Protein AF-A0A7V7GP84-F1 (afdb_monomer)

Structure (mmCIF, N/CA/C/O backbone):
data_AF-A0A7V7GP84-F1
#
_entry.id   AF-A0A7V7GP84-F1
#
loop_
_atom_site.group_PDB
_atom_site.id
_atom_site.type_symbol
_atom_site.label_atom_id
_atom_site.label_alt_id
_atom_site.label_comp_id
_atom_site.label_asym_id
_atom_site.label_entity_id
_atom_site.label_seq_id
_atom_site.pdbx_PDB_ins_code
_atom_site.Cartn_x
_atom_site.Cartn_y
_atom_site.Cartn_z
_atom_site.occupancy
_atom_site.B_iso_or_equiv
_atom_site.auth_seq_id
_atom_site.auth_comp_id
_atom_site.auth_asym_id
_atom_site.auth_atom_id
_atom_site.pdbx_PDB_model_num
ATOM 1 N N . MET A 1 1 ? -11.870 -0.610 -5.790 1.00 37.56 1 MET A N 1
ATOM 2 C CA . MET A 1 1 ? -11.406 0.752 -6.149 1.00 37.56 1 MET A CA 1
ATOM 3 C C . MET A 1 1 ? -10.351 0.604 -7.224 1.00 37.56 1 MET A C 1
ATOM 5 O O . MET A 1 1 ? -9.511 -0.264 -7.059 1.00 37.56 1 MET A O 1
ATOM 9 N N . PHE A 1 2 ? -10.370 1.408 -8.287 1.00 47.56 2 PHE A N 1
ATOM 10 C CA . PHE A 1 2 ? -9.376 1.317 -9.361 1.00 47.56 2 PHE A CA 1
ATOM 11 C C . PHE A 1 2 ? -8.611 2.639 -9.465 1.00 47.56 2 PHE A C 1
ATOM 13 O O . PHE A 1 2 ? -9.226 3.694 -9.599 1.00 47.56 2 PHE A O 1
ATOM 20 N N . GLY A 1 3 ? -7.285 2.585 -9.407 1.00 45.88 3 GLY A N 1
ATOM 21 C CA . GLY A 1 3 ? -6.389 3.701 -9.716 1.00 45.88 3 GLY A CA 1
ATOM 22 C C . GLY A 1 3 ? -5.357 3.262 -10.756 1.00 45.88 3 GLY A C 1
ATOM 23 O O . GLY A 1 3 ? -5.016 2.084 -10.839 1.00 45.88 3 GLY A O 1
ATOM 24 N N . SER A 1 4 ? -4.887 4.196 -11.579 1.00 48.25 4 SER A N 1
ATOM 25 C CA . SER A 1 4 ? -3.946 3.923 -12.671 1.00 48.25 4 SER A CA 1
ATOM 26 C C . SER A 1 4 ? -2.536 4.371 -12.292 1.00 48.25 4 SER A C 1
ATOM 28 O O . SER A 1 4 ? -2.354 5.468 -11.768 1.00 48.25 4 SER A O 1
ATOM 30 N N . TYR A 1 5 ? -1.533 3.539 -12.575 1.00 56.59 5 TYR A N 1
ATOM 31 C CA . TYR A 1 5 ? -0.130 3.808 -12.261 1.00 56.59 5 TYR A CA 1
ATOM 32 C C . TYR A 1 5 ? 0.768 3.571 -13.484 1.00 56.59 5 TYR A C 1
ATOM 34 O O . TYR A 1 5 ? 0.559 2.636 -14.255 1.00 56.59 5 TYR A O 1
ATOM 42 N N . THR A 1 6 ? 1.787 4.413 -13.660 1.00 52.31 6 THR A N 1
ATOM 43 C CA . THR A 1 6 ? 2.786 4.327 -14.739 1.00 52.31 6 THR A CA 1
ATOM 44 C C . THR A 1 6 ? 4.127 3.892 -14.152 1.00 52.31 6 THR A C 1
ATOM 46 O O . THR A 1 6 ? 4.969 4.709 -13.798 1.00 52.31 6 THR A O 1
ATOM 49 N N . GLY A 1 7 ? 4.304 2.589 -13.979 1.00 61.72 7 GLY A N 1
ATOM 50 C CA . GLY A 1 7 ? 5.528 1.963 -13.472 1.00 61.72 7 GLY A CA 1
ATOM 51 C C . GLY A 1 7 ? 5.281 0.469 -13.310 1.00 61.72 7 GLY A C 1
ATOM 52 O O . GLY A 1 7 ? 4.132 0.073 -13.215 1.00 61.72 7 GLY A O 1
ATOM 53 N N . ASN A 1 8 ? 6.294 -0.395 -13.301 1.00 78.06 8 ASN A N 1
ATOM 54 C CA . ASN A 1 8 ? 6.071 -1.833 -13.089 1.00 78.06 8 ASN A CA 1
ATOM 55 C C . ASN A 1 8 ? 5.797 -2.132 -11.601 1.00 78.06 8 ASN A C 1
ATOM 57 O O . ASN A 1 8 ? 6.604 -2.805 -10.961 1.00 78.06 8 ASN A O 1
ATOM 61 N N . ILE A 1 9 ? 4.689 -1.627 -11.040 1.00 85.44 9 ILE A N 1
ATOM 62 C CA . ILE A 1 9 ? 4.262 -2.020 -9.692 1.00 85.44 9 ILE A CA 1
ATOM 63 C C . ILE A 1 9 ? 4.060 -3.533 -9.685 1.00 85.44 9 ILE A C 1
ATOM 65 O O . ILE A 1 9 ? 3.399 -4.093 -10.564 1.00 85.44 9 ILE A O 1
ATOM 69 N N . LYS A 1 10 ? 4.672 -4.187 -8.702 1.00 87.50 10 LYS A N 1
ATOM 70 C CA . LYS A 1 10 ? 4.505 -5.616 -8.429 1.00 87.50 10 LYS A CA 1
ATOM 71 C C . LYS A 1 10 ? 3.624 -5.866 -7.222 1.00 87.50 10 LYS A C 1
ATOM 73 O O . LYS A 1 10 ? 2.949 -6.886 -7.184 1.00 87.50 10 LYS A O 1
ATOM 78 N N . PHE A 1 11 ? 3.639 -4.949 -6.267 1.00 88.69 11 PHE A N 1
ATOM 79 C CA . PHE A 1 11 ? 2.830 -5.010 -5.064 1.00 88.69 11 PHE A CA 1
ATOM 80 C C . PHE A 1 11 ? 2.721 -3.617 -4.450 1.00 88.69 11 PHE A C 1
ATOM 82 O O . PHE A 1 11 ? 3.469 -2.700 -4.792 1.00 88.69 11 PHE A O 1
ATOM 89 N N . ALA A 1 12 ? 1.797 -3.467 -3.517 1.00 91.62 12 ALA A N 1
ATOM 90 C CA . ALA A 1 12 ? 1.601 -2.251 -2.761 1.00 91.62 12 ALA A CA 1
ATOM 91 C C . ALA A 1 12 ? 1.694 -2.507 -1.265 1.00 91.62 12 ALA A C 1
ATOM 93 O O . ALA A 1 12 ? 1.587 -3.644 -0.797 1.00 91.62 12 ALA A O 1
ATOM 94 N N . ARG A 1 13 ? 1.853 -1.425 -0.507 1.00 93.25 13 ARG A N 1
ATOM 95 C CA . ARG A 1 13 ? 1.596 -1.416 0.927 1.00 93.25 13 ARG A CA 1
ATOM 96 C C . ARG A 1 13 ? 0.513 -0.401 1.228 1.00 93.25 13 ARG A C 1
ATOM 98 O O . ARG A 1 13 ? 0.652 0.778 0.901 1.00 93.25 13 ARG A O 1
ATOM 105 N N . ALA A 1 14 ? -0.540 -0.862 1.887 1.00 92.88 14 ALA A N 1
ATOM 1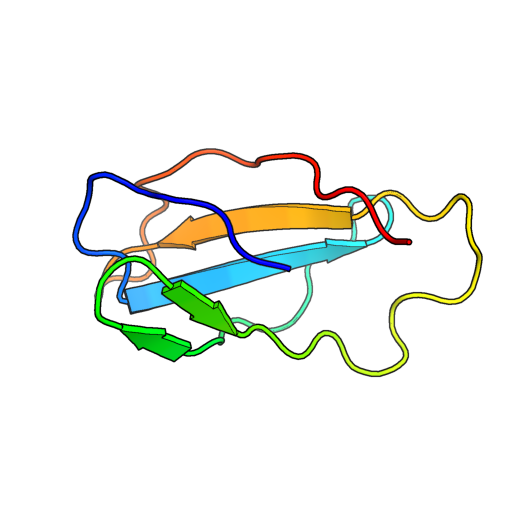06 C CA . ALA A 1 14 ? -1.550 0.033 2.414 1.00 92.88 14 ALA A CA 1
ATOM 107 C C . ALA A 1 14 ? -1.173 0.547 3.809 1.00 92.88 14 ALA A C 1
ATOM 109 O O . ALA A 1 14 ? -0.422 -0.085 4.556 1.00 92.88 14 ALA A O 1
ATOM 110 N N . TYR A 1 15 ? -1.731 1.694 4.161 1.00 94.25 15 TYR A N 1
ATOM 111 C CA . TYR A 1 15 ? -1.604 2.338 5.455 1.00 94.25 15 TYR A CA 1
ATOM 112 C C . TYR A 1 15 ? -2.997 2.745 5.911 1.00 94.25 15 TYR A C 1
ATOM 114 O O . TYR A 1 15 ? -3.697 3.421 5.164 1.00 94.25 15 TYR A O 1
ATOM 122 N N . VAL A 1 16 ? -3.387 2.351 7.120 1.00 93.94 16 VAL A N 1
ATOM 123 C CA . VAL A 1 16 ? -4.649 2.779 7.738 1.00 93.94 16 VAL A CA 1
ATOM 124 C C . VAL A 1 16 ? -4.302 3.652 8.931 1.00 93.94 16 VAL A C 1
ATOM 126 O O . VAL A 1 16 ? -3.591 3.204 9.827 1.00 93.94 16 VAL A O 1
ATOM 129 N N . ASN A 1 17 ? -4.723 4.916 8.916 1.00 94.50 17 ASN A N 1
ATOM 130 C CA . ASN A 1 17 ? -4.360 5.920 9.923 1.00 94.50 17 ASN A CA 1
ATOM 131 C C . ASN A 1 17 ? -2.838 6.000 10.164 1.00 94.50 17 ASN A C 1
ATOM 133 O O . ASN A 1 17 ? -2.367 6.124 11.292 1.00 94.50 17 ASN A O 1
ATOM 137 N N . GLY A 1 18 ? -2.050 5.862 9.091 1.00 94.31 18 GLY A N 1
ATOM 138 C CA . GLY A 1 18 ? -0.584 5.844 9.138 1.00 94.31 18 GLY A CA 1
ATOM 139 C C . GLY A 1 1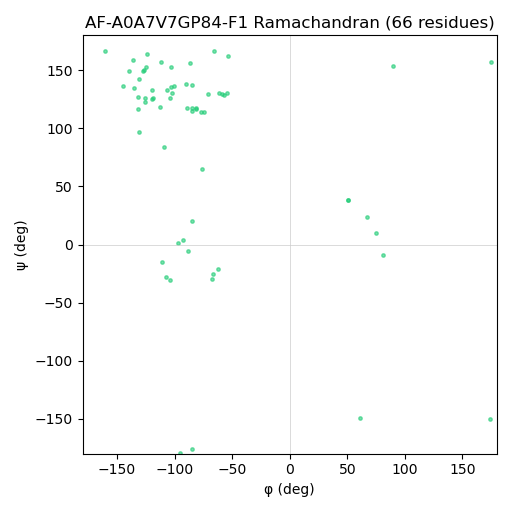8 ? 0.046 4.502 9.538 1.00 94.31 18 GLY A C 1
ATOM 140 O O . GLY A 1 18 ? 1.257 4.337 9.377 1.00 94.31 18 GLY A O 1
ATOM 141 N N . VAL A 1 19 ? -0.740 3.516 9.983 1.00 94.56 19 VAL A N 1
ATOM 142 C CA . VAL A 1 19 ? -0.256 2.177 10.354 1.00 94.56 19 VAL A CA 1
ATOM 143 C C . VAL A 1 19 ? -0.078 1.316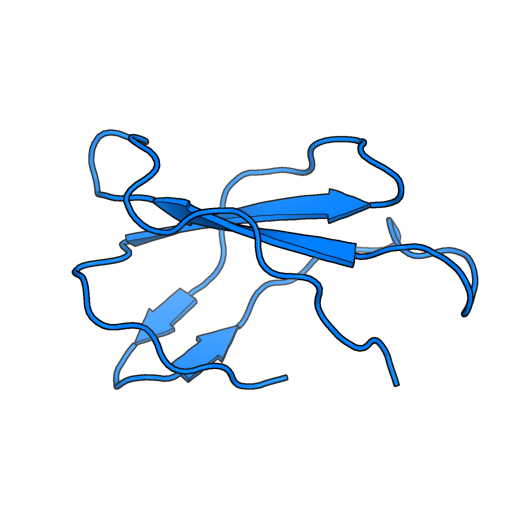 9.109 1.00 94.56 19 VAL A C 1
ATOM 145 O O . VAL A 1 19 ? -1.042 1.016 8.401 1.00 94.56 19 VAL A O 1
ATOM 148 N N . ALA A 1 20 ? 1.164 0.896 8.863 1.00 93.50 20 ALA A N 1
ATOM 149 C CA . ALA A 1 20 ? 1.523 0.018 7.756 1.00 93.50 20 ALA A CA 1
ATOM 150 C C . ALA A 1 20 ? 0.817 -1.340 7.854 1.00 93.50 20 ALA A C 1
ATOM 152 O O . ALA A 1 20 ? 0.882 -2.009 8.884 1.00 93.50 20 ALA A O 1
ATOM 153 N N . GLN A 1 21 ? 0.199 -1.753 6.754 1.00 93.38 21 GLN A N 1
ATOM 154 C CA . GLN A 1 21 ? -0.384 -3.078 6.581 1.00 93.38 21 GLN A CA 1
ATOM 155 C C . GLN A 1 21 ? 0.607 -4.012 5.869 1.00 93.38 21 GLN A C 1
ATOM 157 O O . GLN A 1 21 ? 1.738 -3.626 5.547 1.00 93.38 21 GLN A O 1
ATOM 162 N N . ALA A 1 22 ? 0.188 -5.260 5.639 1.00 90.12 22 ALA A N 1
ATOM 163 C CA . ALA A 1 22 ? 0.960 -6.229 4.865 1.00 90.12 22 ALA A CA 1
ATOM 164 C C . ALA A 1 22 ? 1.354 -5.674 3.481 1.00 90.12 22 ALA A C 1
ATOM 166 O O . ALA A 1 22 ? 0.809 -4.687 3.006 1.00 90.12 22 ALA A O 1
ATOM 167 N N . ILE A 1 23 ? 2.338 -6.284 2.826 1.00 90.44 23 ILE A N 1
ATOM 168 C CA . ILE A 1 23 ? 2.583 -6.012 1.405 1.00 90.44 23 ILE A CA 1
ATOM 169 C C . ILE A 1 23 ? 1.759 -7.008 0.598 1.00 90.44 23 ILE A C 1
ATOM 171 O O . ILE A 1 23 ? 1.730 -8.190 0.940 1.00 90.44 23 ILE A O 1
ATOM 175 N N . GLY A 1 24 ? 1.128 -6.551 -0.478 1.00 89.19 24 GLY A N 1
ATOM 176 C CA . GLY A 1 24 ? 0.386 -7.434 -1.364 1.00 89.19 24 GLY A CA 1
ATOM 177 C C . GLY A 1 24 ? -0.381 -6.693 -2.445 1.00 89.19 24 GLY A C 1
ATOM 178 O O . GLY A 1 24 ? 0.017 -5.615 -2.888 1.00 89.19 24 GLY A O 1
ATOM 179 N N . GLY A 1 25 ? -1.494 -7.297 -2.842 1.00 85.25 25 GLY A N 1
ATOM 180 C CA . GLY A 1 25 ? -2.333 -6.846 -3.940 1.00 85.25 25 GLY A CA 1
ATOM 181 C C . GLY A 1 25 ? -1.916 -7.436 -5.282 1.00 85.25 25 GLY A C 1
ATOM 182 O O . GLY A 1 25 ? -0.763 -7.814 -5.493 1.00 85.25 25 GLY A O 1
ATOM 183 N N . GLU A 1 26 ? -2.883 -7.527 -6.181 1.00 83.06 26 GLU A N 1
ATOM 184 C CA . GLU A 1 26 ? -2.677 -7.930 -7.563 1.00 83.06 26 GLU A CA 1
ATOM 185 C C . GLU A 1 26 ? -2.645 -6.685 -8.444 1.00 83.06 26 GLU A C 1
ATOM 187 O O . GLU A 1 26 ? -3.452 -5.778 -8.268 1.00 83.06 26 GLU A O 1
ATOM 192 N N . PHE A 1 27 ? -1.693 -6.638 -9.371 1.00 81.94 27 PHE A N 1
ATOM 193 C CA . PHE A 1 27 ? -1.406 -5.485 -10.216 1.00 81.94 27 PHE A CA 1
ATOM 194 C C . PHE A 1 27 ? -1.329 -5.958 -11.667 1.00 81.94 27 PHE A C 1
ATOM 196 O O . PHE A 1 27 ? -0.310 -6.498 -12.106 1.00 81.94 27 PHE A O 1
ATOM 203 N N . SER A 1 28 ? -2.428 -5.812 -12.409 1.00 75.75 28 SER A N 1
ATOM 204 C CA . SER A 1 28 ? -2.560 -6.356 -13.761 1.00 75.75 28 SER A CA 1
ATOM 205 C C . SER A 1 28 ? -3.390 -5.440 -14.664 1.00 75.75 28 SER A C 1
ATOM 207 O O . SER A 1 28 ? -4.415 -4.888 -14.273 1.00 75.75 28 SER A O 1
ATOM 209 N N . LEU A 1 29 ? -2.917 -5.241 -15.902 1.00 69.12 29 LEU A N 1
ATOM 210 C CA . LEU A 1 29 ? -3.625 -4.505 -16.966 1.00 69.12 29 LEU A CA 1
ATOM 211 C C . LEU A 1 29 ? -4.155 -3.112 -16.550 1.00 69.12 29 LEU A C 1
ATOM 213 O O . LEU A 1 29 ? -5.248 -2.708 -16.942 1.00 69.12 29 LEU A O 1
ATOM 217 N N . GLY A 1 30 ? -3.386 -2.371 -15.744 1.00 68.69 30 GLY A N 1
ATOM 218 C CA . GLY A 1 30 ? -3.762 -1.029 -15.277 1.00 68.69 30 GLY A CA 1
ATOM 219 C C . GLY A 1 30 ? -4.840 -1.011 -14.187 1.00 68.69 30 GLY A C 1
ATOM 220 O O . GLY A 1 30 ? -5.347 0.059 -13.854 1.00 68.69 30 GLY A O 1
ATOM 221 N N . ARG A 1 31 ? -5.184 -2.177 -13.633 1.00 72.88 31 ARG A N 1
ATOM 222 C CA . ARG A 1 31 ? -6.034 -2.342 -12.455 1.00 72.88 31 ARG A CA 1
ATOM 223 C C . ARG A 1 31 ? -5.204 -2.880 -11.303 1.00 72.88 31 ARG A C 1
ATOM 225 O O . ARG A 1 31 ? -4.157 -3.502 -11.504 1.00 72.88 31 ARG A O 1
ATOM 232 N N . TYR A 1 32 ? -5.698 -2.639 -10.100 1.00 78.19 32 TYR A N 1
ATOM 233 C CA . TYR A 1 32 ? -5.195 -3.311 -8.925 1.00 78.19 32 TYR A CA 1
ATOM 234 C C . TYR A 1 32 ? -6.336 -3.694 -8.002 1.00 78.19 32 TYR A C 1
ATOM 236 O O . TYR A 1 32 ? -7.332 -2.975 -7.911 1.00 78.19 32 TYR A O 1
ATOM 244 N N . ASP A 1 33 ? -6.136 -4.793 -7.292 1.00 81.62 33 ASP A N 1
ATOM 245 C CA . ASP A 1 33 ? -6.985 -5.212 -6.191 1.00 81.62 33 ASP A CA 1
ATOM 246 C C . ASP A 1 33 ? -6.107 -5.434 -4.969 1.00 81.62 33 ASP A C 1
ATOM 248 O O . ASP A 1 33 ? -5.108 -6.150 -5.011 1.00 81.62 33 ASP A O 1
ATOM 252 N N . TYR A 1 34 ? -6.464 -4.778 -3.870 1.00 82.88 34 TYR A N 1
ATOM 253 C CA . TYR A 1 34 ? -5.731 -4.863 -2.619 1.00 82.88 34 TYR A CA 1
ATOM 254 C C . TYR A 1 34 ? -6.714 -5.131 -1.485 1.00 82.88 34 TYR A C 1
ATOM 256 O O . TYR A 1 34 ? -7.578 -4.306 -1.185 1.00 82.88 34 TYR A O 1
ATOM 264 N N . TYR A 1 35 ? -6.567 -6.286 -0.841 1.00 84.12 35 TYR A N 1
ATOM 265 C CA . TYR A 1 35 ? -7.373 -6.655 0.314 1.00 84.12 35 TYR A CA 1
ATOM 266 C C . TYR A 1 35 ? -6.709 -6.159 1.600 1.00 84.12 35 TYR A C 1
ATOM 268 O O . TYR A 1 35 ? -5.603 -6.575 1.940 1.00 84.12 35 TYR A O 1
ATOM 276 N N . ILE A 1 36 ? -7.390 -5.264 2.317 1.00 82.94 36 ILE A N 1
ATOM 277 C CA . ILE A 1 36 ? -6.884 -4.645 3.552 1.00 82.94 36 ILE A CA 1
ATOM 278 C C . ILE A 1 36 ? -7.401 -5.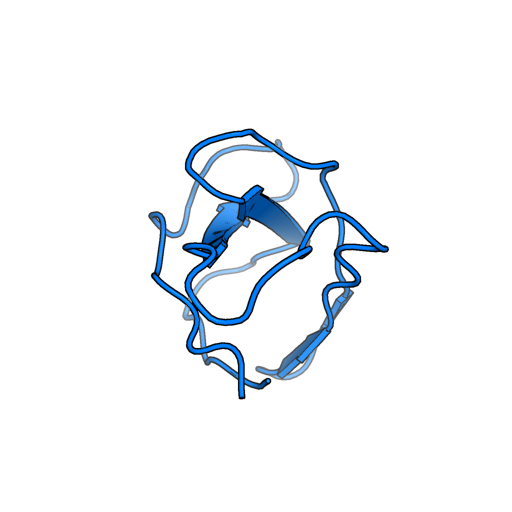340 4.825 1.00 82.94 36 ILE A C 1
ATOM 280 O O . ILE A 1 36 ? -7.066 -4.930 5.935 1.00 82.94 36 ILE A O 1
ATOM 284 N N . GLY A 1 37 ? -8.203 -6.401 4.671 1.00 81.69 37 GLY A N 1
ATOM 285 C CA . GLY A 1 37 ? -8.846 -7.094 5.785 1.00 81.69 37 GLY A CA 1
ATOM 286 C C . GLY A 1 37 ? -9.779 -6.187 6.581 1.00 81.69 37 GLY A C 1
ATOM 287 O O . GLY A 1 37 ? -10.332 -5.220 6.058 1.00 81.69 37 GLY A O 1
ATOM 288 N N . ASP A 1 38 ? -9.886 -6.471 7.876 1.00 86.06 38 ASP A N 1
ATOM 289 C CA . ASP A 1 38 ? -10.678 -5.674 8.815 1.00 86.06 38 ASP A CA 1
ATOM 290 C C . ASP A 1 38 ? -9.898 -4.467 9.364 1.00 86.06 38 ASP A C 1
ATOM 292 O O . ASP A 1 38 ? -10.214 -3.981 10.448 1.00 86.06 38 ASP A O 1
ATOM 296 N N . ALA A 1 39 ? -8.830 -4.013 8.700 1.00 87.50 39 ALA A N 1
ATOM 297 C CA . ALA A 1 39 ? -8.011 -2.911 9.207 1.00 87.50 39 ALA A CA 1
ATOM 298 C C . ALA A 1 39 ? -8.765 -1.571 9.208 1.00 87.50 39 ALA A C 1
ATOM 300 O O . ALA A 1 39 ? -8.507 -0.735 10.068 1.00 87.50 39 ALA A O 1
ATOM 301 N N . ILE A 1 40 ? -9.711 -1.390 8.281 1.00 88.50 40 ILE A N 1
ATOM 302 C CA . ILE A 1 40 ? -10.632 -0.249 8.258 1.00 88.50 40 ILE A CA 1
ATOM 303 C C . ILE A 1 40 ? -11.774 -0.550 9.233 1.00 88.50 40 ILE A C 1
ATOM 305 O O . ILE A 1 40 ? -12.521 -1.511 9.046 1.00 88.50 40 ILE A O 1
ATOM 309 N N . LYS A 1 41 ? -11.900 0.255 10.285 1.00 89.12 41 LYS A N 1
ATOM 310 C CA . LYS A 1 41 ? -12.904 0.111 11.348 1.00 89.12 41 LYS A CA 1
ATOM 311 C C . LYS A 1 41 ? -13.997 1.166 11.266 1.00 89.12 41 LYS A C 1
ATOM 313 O O . LYS A 1 41 ? -15.114 0.911 11.712 1.00 89.12 41 LYS A O 1
ATOM 318 N N . GLN A 1 42 ? -13.680 2.337 10.726 1.00 88.31 42 GLN A N 1
ATOM 319 C CA . GLN A 1 42 ? -14.583 3.479 10.667 1.00 88.31 42 GLN A CA 1
ATOM 320 C C . GLN A 1 42 ? -14.527 4.153 9.293 1.00 88.31 42 GLN A C 1
ATOM 322 O O . GLN A 1 42 ? -13.563 4.003 8.545 1.00 88.31 42 GLN A O 1
ATOM 327 N N . LYS A 1 43 ? -15.573 4.912 8.946 1.00 84.62 43 LYS A N 1
ATOM 328 C CA . LYS A 1 43 ? -15.655 5.622 7.654 1.00 84.62 43 LYS A CA 1
ATOM 329 C C . LYS A 1 43 ? -14.631 6.746 7.504 1.00 84.62 43 LYS A C 1
ATOM 331 O O . LYS A 1 43 ? -14.316 7.140 6.387 1.00 84.62 43 LYS A O 1
ATOM 336 N N . ASP A 1 44 ? -14.169 7.297 8.614 1.00 88.62 44 ASP A N 1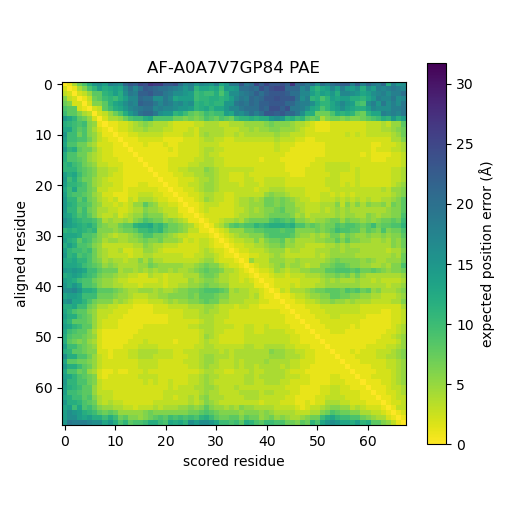
ATOM 337 C CA . ASP A 1 44 ? -13.199 8.383 8.678 1.00 88.62 44 ASP A CA 1
ATOM 338 C C . ASP A 1 44 ? -11.745 7.896 8.695 1.00 88.62 44 ASP A C 1
ATOM 340 O O . ASP A 1 44 ? -10.835 8.723 8.578 1.00 88.62 44 ASP A O 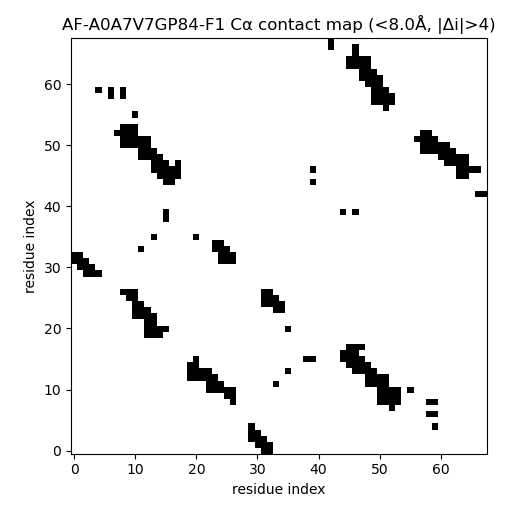1
ATOM 344 N N . ASP A 1 45 ? -11.517 6.578 8.758 1.00 91.94 45 ASP A N 1
ATOM 345 C CA . ASP A 1 45 ? -10.176 6.013 8.669 1.00 91.94 45 ASP A CA 1
ATOM 346 C C . ASP A 1 45 ? -9.493 6.448 7.367 1.00 91.94 45 ASP A C 1
ATOM 348 O O . ASP A 1 45 ? -10.013 6.325 6.253 1.00 91.94 45 ASP A O 1
ATOM 352 N N . ILE A 1 46 ? -8.278 6.967 7.511 1.00 92.44 46 ILE A N 1
ATOM 353 C CA . ILE A 1 46 ? -7.482 7.433 6.385 1.00 92.44 46 ILE A CA 1
ATOM 354 C C . ILE A 1 46 ? -6.744 6.238 5.804 1.00 92.44 46 ILE A C 1
ATOM 356 O O . ILE A 1 46 ? -5.857 5.681 6.449 1.00 92.44 46 ILE A O 1
ATOM 360 N N . VAL A 1 47 ? -7.075 5.886 4.564 1.00 92.00 47 VAL A N 1
ATOM 361 C CA . VAL A 1 47 ? -6.376 4.839 3.822 1.00 92.00 47 VAL A CA 1
ATOM 362 C C . VAL A 1 47 ? -5.453 5.464 2.788 1.00 92.00 47 VAL A C 1
ATOM 364 O O . VAL A 1 47 ? -5.879 6.267 1.958 1.00 92.00 47 VAL A O 1
ATOM 367 N N . GLU A 1 48 ? -4.185 5.080 2.823 1.00 93.50 48 GLU A N 1
ATOM 368 C CA . GLU A 1 48 ? -3.185 5.442 1.820 1.00 93.50 48 GLU A CA 1
ATOM 369 C C . GLU A 1 48 ? -2.531 4.185 1.252 1.00 93.50 48 GLU A C 1
ATOM 371 O O . GLU A 1 48 ? -2.438 3.168 1.936 1.00 93.50 48 GLU A O 1
ATOM 376 N N . ILE A 1 49 ? -2.039 4.251 0.019 1.00 91.81 49 ILE A N 1
ATOM 377 C CA . ILE A 1 49 ? -1.325 3.143 -0.618 1.00 91.81 49 ILE A CA 1
ATOM 378 C C . ILE A 1 49 ? -0.072 3.645 -1.328 1.00 91.81 49 ILE A C 1
ATOM 380 O O . ILE A 1 49 ? -0.127 4.660 -2.018 1.00 91.81 49 ILE A O 1
ATOM 384 N N . ASP A 1 50 ? 1.055 2.954 -1.153 1.00 93.19 50 ASP A N 1
ATOM 385 C CA . ASP A 1 50 ? 2.248 3.139 -1.985 1.00 93.19 50 ASP A CA 1
ATOM 386 C C . ASP A 1 50 ? 2.392 1.998 -3.000 1.00 93.19 50 ASP A C 1
ATOM 388 O O . ASP A 1 50 ? 1.896 0.891 -2.788 1.00 93.19 50 ASP A O 1
ATOM 392 N N . GLY A 1 51 ? 3.045 2.285 -4.125 1.00 90.81 51 GLY A N 1
ATOM 393 C CA . GLY A 1 51 ? 3.334 1.302 -5.163 1.00 90.81 51 GLY A CA 1
ATOM 394 C C . GLY A 1 51 ? 4.804 0.921 -5.160 1.00 90.81 51 GLY A C 1
ATOM 395 O O . GLY A 1 51 ? 5.678 1.793 -5.123 1.00 90.81 51 GLY A O 1
ATOM 396 N N . ARG A 1 52 ? 5.081 -0.382 -5.224 1.00 91.00 52 ARG A N 1
ATOM 397 C CA . ARG A 1 52 ? 6.427 -0.931 -5.065 1.00 91.00 52 ARG A CA 1
ATOM 398 C C . ARG A 1 52 ? 6.827 -1.844 -6.210 1.00 91.00 52 ARG A C 1
ATOM 400 O O . ARG A 1 52 ? 5.988 -2.502 -6.830 1.00 91.00 52 ARG A O 1
ATOM 407 N N . ASP A 1 53 ? 8.120 -1.872 -6.495 1.00 89.56 53 ASP A N 1
ATOM 408 C CA . ASP A 1 53 ? 8.706 -2.735 -7.515 1.00 89.56 53 ASP A CA 1
ATOM 409 C C . ASP A 1 53 ? 9.023 -4.143 -6.972 1.00 89.56 53 ASP A C 1
ATOM 411 O O . ASP A 1 53 ? 8.745 -4.462 -5.820 1.00 89.56 53 ASP A O 1
ATOM 415 N 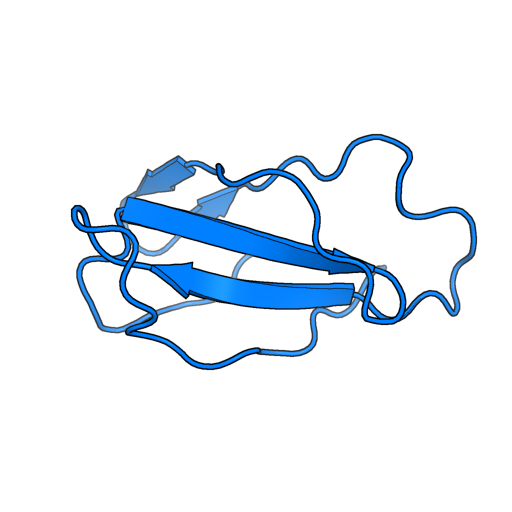N . LYS A 1 54 ? 9.641 -5.004 -7.792 1.00 88.44 54 LYS A N 1
ATOM 416 C CA . LYS A 1 54 ? 10.016 -6.375 -7.393 1.00 88.44 54 LYS A CA 1
ATOM 417 C C . LYS A 1 54 ? 11.023 -6.449 -6.232 1.00 88.44 54 LYS A C 1
ATOM 419 O O . LYS A 1 54 ? 11.117 -7.498 -5.602 1.00 88.44 54 LYS A O 1
ATOM 424 N N . ASN A 1 55 ? 11.781 -5.381 -5.983 1.00 90.19 55 ASN A N 1
ATOM 425 C CA . ASN A 1 55 ? 12.791 -5.293 -4.930 1.00 90.19 55 ASN A CA 1
ATOM 426 C C . ASN A 1 55 ? 12.216 -4.710 -3.631 1.00 90.19 55 ASN A C 1
ATOM 428 O O . ASN A 1 55 ? 12.952 -4.536 -2.663 1.00 90.19 55 ASN A O 1
ATOM 432 N N . ASN A 1 56 ? 10.906 -4.433 -3.591 1.00 90.62 56 ASN A N 1
ATOM 433 C CA . ASN A 1 56 ? 10.224 -3.761 -2.489 1.00 90.62 56 ASN A CA 1
ATOM 434 C C . ASN A 1 56 ? 10.633 -2.292 -2.298 1.00 90.62 56 ASN A C 1
ATOM 436 O O . ASN A 1 56 ? 10.430 -1.710 -1.226 1.00 90.62 56 ASN A O 1
ATOM 440 N N . GLU A 1 57 ? 11.136 -1.672 -3.362 1.00 91.31 57 GLU A N 1
ATOM 441 C CA . GLU A 1 57 ? 11.420 -0.246 -3.411 1.00 91.31 57 GLU A CA 1
ATOM 442 C C . GLU A 1 57 ? 10.154 0.522 -3.790 1.00 91.31 57 GLU A C 1
ATOM 444 O O . GLU A 1 57 ? 9.388 0.111 -4.664 1.00 91.31 57 GLU A O 1
ATOM 449 N N . VAL A 1 58 ? 9.913 1.645 -3.112 1.00 91.88 58 VAL A N 1
ATOM 450 C CA . VAL A 1 58 ? 8.769 2.513 -3.403 1.00 91.88 58 VAL A CA 1
ATOM 451 C C . VAL A 1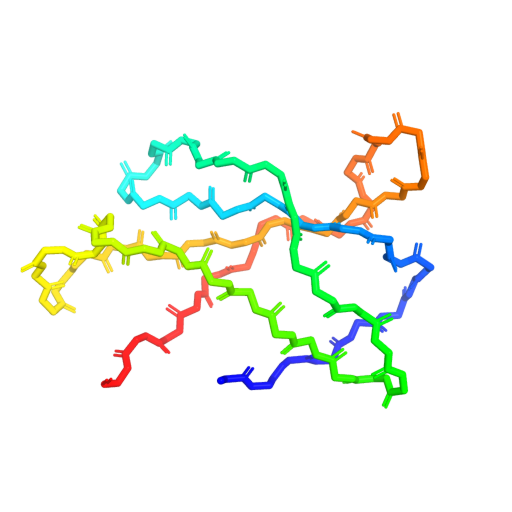 58 ? 9.056 3.276 -4.693 1.00 91.88 58 VAL A C 1
ATOM 453 O O . VAL A 1 58 ? 9.953 4.114 -4.733 1.00 91.88 58 VAL A O 1
ATOM 456 N N . ILE A 1 59 ? 8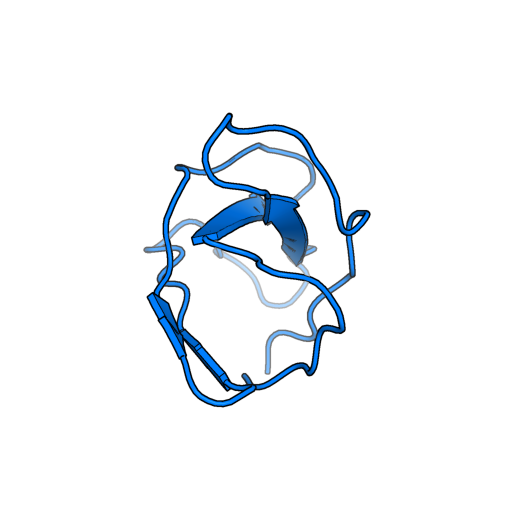.271 2.998 -5.732 1.00 91.06 59 ILE A N 1
ATOM 457 C CA . ILE A 1 59 ? 8.373 3.646 -7.050 1.00 91.06 59 ILE A CA 1
ATOM 458 C C . ILE A 1 59 ? 7.174 4.545 -7.352 1.00 91.06 59 ILE A C 1
ATOM 460 O O . ILE A 1 59 ? 7.234 5.381 -8.251 1.00 91.06 59 ILE A O 1
ATOM 464 N N . VAL A 1 60 ? 6.090 4.393 -6.587 1.00 89.44 60 VAL A N 1
ATOM 465 C CA . VAL A 1 60 ? 4.945 5.301 -6.585 1.00 89.44 60 VAL A CA 1
ATOM 466 C C . VAL A 1 60 ? 4.705 5.750 -5.144 1.00 89.44 60 VAL A C 1
ATOM 468 O O . VAL A 1 60 ? 4.523 4.894 -4.274 1.00 89.44 60 VAL A O 1
ATOM 471 N N . PRO A 1 61 ? 4.718 7.066 -4.865 1.00 91.56 61 PRO A N 1
ATOM 472 C CA . PRO A 1 61 ? 4.519 7.585 -3.519 1.00 91.56 61 PRO A CA 1
ATOM 473 C C . PRO A 1 61 ? 3.107 7.290 -3.008 1.00 91.56 61 PRO A C 1
ATOM 475 O O . PRO A 1 61 ? 2.209 6.952 -3.779 1.00 91.56 61 PRO A O 1
ATOM 478 N N . LYS A 1 62 ? 2.913 7.463 -1.697 1.00 92.06 62 LYS A N 1
ATOM 479 C CA . LYS A 1 62 ? 1.614 7.268 -1.052 1.00 92.06 62 LYS A CA 1
ATOM 480 C C . LYS A 1 62 ? 0.529 8.107 -1.723 1.00 92.06 62 LYS A C 1
ATOM 482 O O . LYS A 1 62 ? 0.685 9.315 -1.896 1.00 92.06 62 LYS A O 1
ATOM 487 N N . GLN A 1 63 ? -0.583 7.463 -2.044 1.00 90.19 63 GLN A N 1
ATOM 488 C CA . GLN A 1 63 ? -1.794 8.106 -2.529 1.00 90.19 63 GLN A CA 1
ATOM 489 C C . GLN A 1 63 ? -2.938 7.814 -1.571 1.00 90.19 63 GLN A C 1
ATOM 491 O O . GLN A 1 63 ? -3.147 6.664 -1.180 1.00 90.19 63 GLN A O 1
ATOM 496 N N . ARG A 1 64 ? -3.689 8.854 -1.202 1.00 90.00 64 ARG A N 1
ATOM 497 C CA . ARG A 1 64 ? -4.892 8.695 -0.388 1.00 90.00 64 ARG A CA 1
ATOM 498 C C . ARG A 1 64 ? -5.990 8.050 -1.219 1.00 90.00 64 ARG A C 1
ATOM 500 O O . ARG A 1 64 ? -6.320 8.521 -2.306 1.00 90.00 64 ARG A O 1
ATOM 507 N N . ILE A 1 65 ? -6.580 7.005 -0.667 1.00 85.38 65 ILE A N 1
ATOM 508 C CA . ILE A 1 65 ? -7.655 6.248 -1.280 1.00 85.38 65 ILE A CA 1
ATOM 509 C C . ILE A 1 65 ? -8.977 6.659 -0.636 1.00 85.38 65 ILE A C 1
ATOM 511 O O . ILE A 1 65 ? -9.096 6.727 0.588 1.00 85.38 65 ILE A O 1
ATOM 515 N N . LYS A 1 66 ? -9.975 6.968 -1.467 1.00 77.31 66 LYS A N 1
ATOM 516 C CA . LYS A 1 66 ? -11.340 7.213 -0.994 1.00 77.31 66 LYS A CA 1
ATOM 517 C C . LYS A 1 66 ? -11.999 5.878 -0.694 1.00 77.31 66 LYS A C 1
ATOM 519 O O . LYS A 1 66 ? -12.214 5.120 -1.632 1.00 77.31 66 LYS A O 1
ATOM 524 N N . VAL A 1 67 ? -12.295 5.624 0.579 1.00 70.06 67 VAL A N 1
ATOM 525 C CA . VAL A 1 67 ? -13.143 4.514 1.033 1.00 70.06 67 VAL A CA 1
ATOM 526 C C . VAL A 1 67 ? -14.597 4.960 0.956 1.00 70.06 67 VAL A C 1
ATOM 528 O O . VAL A 1 67 ? -14.955 5.958 1.577 1.00 70.06 67 VAL A O 1
ATOM 531 N N . GLU A 1 68 ? -15.386 4.281 0.122 1.00 62.38 68 GLU A N 1
ATOM 532 C CA . GLU A 1 68 ? -16.831 4.508 -0.048 1.00 62.38 68 GLU A CA 1
ATOM 533 C C . GLU A 1 68 ? -17.641 3.515 0.790 1.00 62.38 68 GLU A C 1
ATOM 535 O O . GLU A 1 68 ? -17.231 2.332 0.847 1.00 62.38 68 GLU A O 1
#

Secondary structure (DSSP, 8-state):
-----SS---EEEEEETTEEEEEE-EEETTEEE---GGG--STT--EEEEEE-TTS-EEEEEEEE---

Nearest PDB structures (foldseek):
  3lso-assembly2_B  TM=6.230E-01  e=3.627E+00  Corynebacterium diphtheriae
  3vvw-assembly1_A  TM=5.047E-01  e=3.233E+00  Homo sapiens
  2yn3-assembly1_C  TM=5.611E-01  e=7.659E+00  Salmonella enterica subsp. enterica serovar Typhimurium str. LT2

Sequence (68 aa):
MFGSYTGNIKFARAYVNGVAQAIGGEFSLGRYDYYIGDAIKQKDDIVEIDGRDKNNEVIVPKQRIKVE

Foldseek 3Di:
DFDFDDDQFPWKWKAWQNRTDDIGWDDPDRGIDDDRDCSDPDQPTWMWMFTADPVRDGPGDIDTDHDD

Solvent-accessible surface area (backbone atoms only — not comparable to full-atom values): 4235 Å² total; per-residue (Å²): 125,78,65,79,73,94,67,76,48,53,32,30,37,43,21,50,73,79,45,77,53,70,77,42,45,51,61,54,96,66,37,43,51,71,86,68,76,80,68,69,85,54,88,83,58,47,36,32,36,30,30,15,32,91,85,70,46,79,78,35,74,74,41,81,51,88,81,128

Radius of gyration: 11.37 Å; Cα contacts (8 Å, |Δi|>4): 131; chains: 1; bounding box: 30×17×28 Å

pLDDT: mean 83.15, std 13.34, range [37.56, 94.56]

InterPro domains:
  IPR046746 Bacterial Ig domain 15 [PF20622] (3-62)

Mean predicted aligned error: 5.32 Å

Organism: Enterococcus faecium (NCBI:txid1352)